Protein AF-A0A6N6PTI7-F1 (afdb_monomer_lite)

Radius of gyration: 15.22 Å; chains: 1; bounding box: 36×30×27 Å

Sequence (67 aa):
PEAFHDMLQTLETKWKQMGEEIYAGRAAIQPYKIKKETACDQCSYASICRIDNWTHQNYRTLKEDHA

Structure (mmCIF, N/CA/C/O backbone):
data_AF-A0A6N6PTI7-F1
#
_entry.id   AF-A0A6N6PTI7-F1
#
loop_
_atom_site.group_PDB
_atom_site.id
_atom_site.type_symbol
_atom_site.label_atom_id
_atom_site.label_alt_id
_atom_site.label_comp_id
_atom_site.label_asym_id
_atom_site.label_entity_id
_atom_site.label_seq_id
_atom_site.pdbx_PDB_ins_code
_atom_site.Cartn_x
_atom_site.Cartn_y
_atom_site.Cartn_z
_atom_site.occupancy
_atom_site.B_iso_or_equiv
_atom_site.auth_seq_id
_atom_site.auth_comp_id
_atom_site.auth_asym_id
_atom_site.auth_atom_id
_atom_site.pdbx_PDB_model_num
ATOM 1 N N . PRO A 1 1 ? -21.351 9.890 16.240 1.00 77.06 1 PRO A N 1
ATOM 2 C CA . PRO A 1 1 ? -21.471 10.999 15.258 1.00 77.06 1 PRO A CA 1
ATOM 3 C C . PRO A 1 1 ? -20.126 11.689 15.003 1.00 77.06 1 PRO A C 1
ATOM 5 O O . PRO A 1 1 ? -19.714 11.761 13.855 1.00 77.06 1 PRO A O 1
ATOM 8 N N . GLU A 1 2 ? -19.425 12.099 16.067 1.00 92.12 2 GLU A N 1
ATOM 9 C CA . GLU A 1 2 ? -18.100 12.746 16.009 1.00 92.12 2 GLU A CA 1
ATOM 10 C C . GLU A 1 2 ? -16.980 11.784 15.578 1.00 92.12 2 GLU A C 1
ATOM 12 O O . GLU A 1 2 ? -16.373 11.997 14.541 1.00 92.12 2 GLU A O 1
ATOM 17 N N . ALA A 1 3 ? -16.829 10.630 16.241 1.00 94.25 3 ALA A N 1
ATOM 18 C CA . ALA A 1 3 ? -15.797 9.642 15.884 1.00 94.25 3 ALA A CA 1
ATOM 19 C C . ALA A 1 3 ? -15.852 9.159 14.417 1.00 94.25 3 ALA A C 1
ATOM 21 O O . ALA A 1 3 ? -14.831 8.852 13.807 1.00 94.25 3 ALA A O 1
ATOM 22 N N . PHE A 1 4 ? -17.050 9.100 13.825 1.00 95.69 4 PHE A N 1
ATOM 23 C CA . PHE A 1 4 ? -17.199 8.767 12.407 1.00 95.69 4 PHE A CA 1
ATOM 24 C C . PHE A 1 4 ? -16.704 9.904 11.505 1.00 95.69 4 PHE A C 1
ATOM 26 O O . PHE A 1 4 ? -16.079 9.648 10.480 1.00 95.69 4 PHE A O 1
ATOM 33 N N . HIS A 1 5 ? -16.945 11.157 11.893 1.00 97.00 5 HIS A N 1
ATOM 34 C CA . HIS A 1 5 ? -16.426 12.320 11.182 1.00 97.00 5 HIS A CA 1
ATOM 35 C C . HIS A 1 5 ? -14.894 12.382 11.255 1.00 97.00 5 HIS A C 1
ATOM 37 O O . HIS A 1 5 ? -14.246 12.554 10.225 1.00 97.00 5 HIS A O 1
ATOM 43 N N . ASP A 1 6 ? -14.313 12.118 12.427 1.00 96.69 6 ASP A N 1
ATOM 44 C CA . ASP A 1 6 ? -12.857 12.067 12.612 1.00 96.69 6 ASP A CA 1
ATOM 45 C C . ASP A 1 6 ? -12.208 10.972 1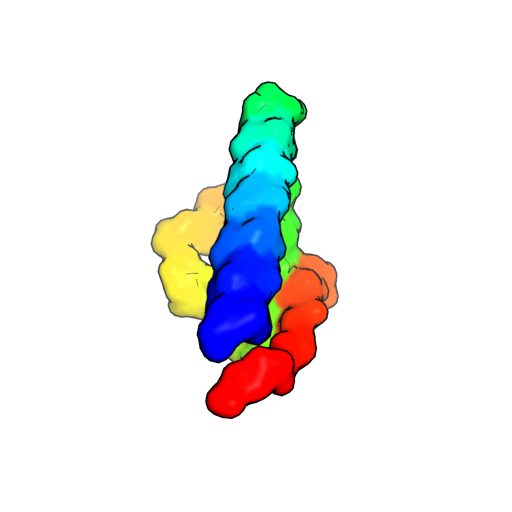1.756 1.00 96.69 6 ASP A C 1
ATOM 47 O O . ASP A 1 6 ? -11.146 11.168 11.151 1.00 96.69 6 ASP A O 1
ATOM 51 N N . MET A 1 7 ? -12.871 9.815 11.649 1.00 96.25 7 MET A N 1
ATOM 52 C CA . MET A 1 7 ? -12.452 8.743 10.749 1.00 96.25 7 MET A CA 1
ATOM 53 C C . MET A 1 7 ? -12.448 9.218 9.289 1.00 96.25 7 MET A C 1
ATOM 55 O O . MET A 1 7 ? -11.469 8.989 8.577 1.00 96.25 7 MET A O 1
ATOM 59 N N . LEU A 1 8 ? -13.502 9.908 8.839 1.00 97.62 8 LEU A N 1
ATOM 60 C CA . LEU A 1 8 ? -13.576 10.445 7.475 1.00 97.62 8 LEU A CA 1
ATOM 61 C C . LEU A 1 8 ? -12.469 11.471 7.201 1.00 97.62 8 LEU A C 1
ATOM 63 O O . LEU A 1 8 ? -11.815 11.396 6.161 1.00 97.62 8 LEU A O 1
ATOM 67 N N . GLN A 1 9 ? -12.197 12.374 8.143 1.00 97.44 9 GLN A N 1
ATOM 68 C CA . GLN A 1 9 ? -11.117 13.356 8.014 1.00 97.44 9 GLN A CA 1
ATOM 69 C C . GLN A 1 9 ? -9.732 12.685 7.963 1.00 97.44 9 GLN A C 1
ATOM 71 O O . GLN A 1 9 ? -8.846 13.087 7.197 1.00 97.44 9 GLN A O 1
ATOM 76 N N . THR A 1 10 ? -9.544 11.619 8.745 1.00 96.88 10 THR A N 1
ATOM 77 C CA . THR A 1 10 ? -8.320 10.808 8.717 1.00 96.88 10 THR A CA 1
ATOM 78 C C . THR A 1 10 ? -8.136 10.141 7.353 1.00 96.88 10 THR A C 1
ATOM 80 O O . THR A 1 10 ? -7.035 10.182 6.796 1.00 96.88 10 THR A O 1
ATOM 83 N N . LEU A 1 11 ? -9.202 9.572 6.780 1.00 97.62 11 LEU A N 1
ATOM 84 C CA . LEU A 1 11 ? -9.173 8.969 5.444 1.00 97.62 11 LEU A CA 1
ATOM 85 C C . LEU A 1 11 ? -8.823 9.996 4.365 1.00 97.62 11 LEU A C 1
ATOM 87 O O . LEU A 1 11 ? -7.945 9.732 3.544 1.00 97.62 11 LEU A O 1
ATOM 91 N N . GLU A 1 12 ? -9.435 11.182 4.404 1.00 98.12 12 GLU A N 1
ATOM 92 C CA . GLU A 1 12 ? -9.147 12.254 3.445 1.00 98.12 12 GLU A CA 1
ATOM 93 C C . GLU A 1 12 ? -7.664 12.653 3.474 1.00 98.12 12 GLU A C 1
ATOM 95 O O . GLU A 1 12 ? -7.013 12.764 2.431 1.00 98.12 12 GLU A O 1
ATOM 100 N N . THR A 1 13 ? -7.106 12.798 4.677 1.00 98.12 13 THR A N 1
ATOM 101 C CA . THR A 1 13 ? -5.685 13.115 4.872 1.00 98.12 13 THR A CA 1
ATOM 102 C C . THR A 1 13 ? -4.789 12.016 4.294 1.00 98.12 13 THR A C 1
ATOM 104 O O . THR A 1 13 ? -3.822 12.304 3.587 1.00 98.12 13 THR A O 1
ATOM 107 N N . LYS A 1 14 ? -5.120 10.740 4.542 1.00 97.81 14 LYS A N 1
ATOM 108 C CA . LYS A 1 14 ? -4.351 9.595 4.030 1.00 97.81 14 LYS A CA 1
ATOM 109 C C . LYS A 1 14 ? -4.393 9.490 2.510 1.00 97.81 14 LYS A C 1
ATOM 111 O O . LYS A 1 14 ? -3.369 9.181 1.904 1.00 97.81 14 LYS A O 1
ATOM 116 N N . TRP A 1 15 ? -5.535 9.765 1.889 1.00 98.00 15 TRP A N 1
ATOM 117 C CA . TRP A 1 15 ? -5.657 9.742 0.432 1.00 98.00 15 TRP A CA 1
ATOM 118 C C . TRP A 1 15 ? -4.860 10.854 -0.239 1.00 98.00 15 TRP A C 1
ATOM 120 O O . TRP A 1 15 ? -4.171 10.582 -1.221 1.00 98.00 15 TRP A O 1
ATOM 130 N N . LYS A 1 16 ? -4.890 12.074 0.313 1.00 98.38 16 LYS A N 1
ATOM 131 C CA . LYS A 1 16 ? -4.061 13.186 -0.178 1.00 98.38 16 LYS A CA 1
ATOM 132 C C . LYS A 1 16 ? -2.574 12.833 -0.117 1.00 98.38 16 LYS A C 1
ATOM 134 O O . LYS A 1 16 ? -1.900 12.901 -1.141 1.00 98.38 16 LYS A O 1
ATOM 139 N N . GLN A 1 17 ? -2.106 12.334 1.030 1.00 98.19 17 GLN A N 1
ATOM 140 C CA . GLN A 1 17 ? -0.717 11.897 1.199 1.00 98.19 17 GLN A CA 1
ATOM 141 C C . GLN A 1 17 ? -0.330 10.799 0.192 1.00 98.19 17 GLN A C 1
ATOM 143 O O . GLN A 1 17 ? 0.724 10.868 -0.434 1.00 98.19 17 GLN A O 1
ATOM 148 N N . MET A 1 18 ? -1.179 9.782 0.012 1.00 97.62 18 MET A N 1
ATOM 149 C CA . MET A 1 18 ? -0.923 8.706 -0.951 1.00 97.62 18 MET A CA 1
ATOM 150 C C . MET A 1 18 ? -0.819 9.246 -2.384 1.00 97.62 18 MET A C 1
ATOM 152 O O . MET A 1 18 ? 0.072 8.840 -3.127 1.00 97.62 18 MET A O 1
ATOM 156 N N . GLY A 1 19 ? -1.700 10.175 -2.766 1.00 98.12 19 GLY A N 1
ATOM 157 C CA . GLY A 1 19 ? -1.656 10.830 -4.072 1.00 98.12 19 GLY A CA 1
ATOM 158 C C . GLY A 1 19 ? -0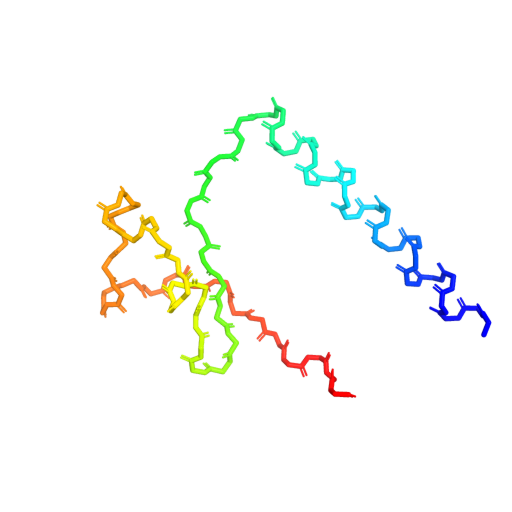.345 11.582 -4.294 1.00 98.12 19 GLY A C 1
ATOM 159 O O . GLY A 1 19 ? 0.312 11.375 -5.310 1.00 98.12 19 GLY A O 1
ATOM 160 N N . GLU A 1 20 ? 0.071 12.401 -3.328 1.00 98.50 20 GLU A N 1
ATOM 161 C CA . GLU A 1 20 ? 1.344 13.133 -3.374 1.00 98.50 20 GLU A CA 1
ATOM 162 C C . GLU A 1 20 ? 2.549 12.193 -3.528 1.00 98.50 20 GLU A C 1
ATOM 164 O O . GLU A 1 20 ? 3.429 12.445 -4.352 1.00 98.50 20 GLU A O 1
ATOM 169 N N . GLU A 1 21 ? 2.575 11.075 -2.795 1.00 98.44 21 GLU A N 1
ATOM 170 C CA . GLU A 1 21 ? 3.644 10.076 -2.900 1.00 98.44 21 GLU A CA 1
ATOM 171 C C . GLU A 1 21 ? 3.694 9.417 -4.290 1.00 98.44 21 GLU A C 1
ATOM 173 O O . GLU A 1 21 ? 4.785 9.216 -4.832 1.00 98.44 21 GLU A O 1
ATOM 178 N N . ILE A 1 22 ? 2.535 9.138 -4.897 1.00 98.06 22 ILE A N 1
ATOM 179 C CA . ILE A 1 22 ? 2.445 8.617 -6.270 1.00 98.06 22 ILE A CA 1
ATOM 180 C C . ILE A 1 22 ? 2.985 9.646 -7.271 1.00 98.06 22 ILE A C 1
ATOM 182 O O . ILE A 1 22 ? 3.821 9.297 -8.105 1.00 98.06 22 ILE A O 1
ATOM 186 N N . TYR A 1 23 ? 2.565 10.914 -7.176 1.00 98.12 23 TYR A N 1
ATOM 187 C CA . TYR A 1 23 ? 3.045 11.986 -8.062 1.00 98.12 23 TYR A CA 1
ATOM 188 C C . TYR A 1 23 ? 4.547 12.253 -7.912 1.00 98.12 23 TYR A C 1
ATOM 190 O O . TYR A 1 23 ? 5.209 12.608 -8.885 1.00 98.12 23 TYR A O 1
ATOM 198 N N . ALA A 1 24 ? 5.104 12.028 -6.721 1.00 98.50 24 ALA A N 1
ATOM 199 C CA . ALA A 1 24 ? 6.540 12.094 -6.471 1.00 98.50 24 ALA A CA 1
ATOM 200 C C . ALA A 1 24 ? 7.322 10.877 -7.012 1.00 98.50 24 ALA A C 1
ATOM 202 O O . ALA A 1 24 ? 8.544 10.823 -6.870 1.00 98.50 24 ALA A O 1
ATOM 203 N N . GLY A 1 25 ? 6.649 9.888 -7.613 1.00 97.88 25 GLY A N 1
ATOM 204 C CA . GLY A 1 25 ? 7.282 8.694 -8.176 1.00 97.88 25 GLY A CA 1
ATOM 205 C C . GLY A 1 25 ? 7.680 7.648 -7.133 1.00 97.88 25 GLY A C 1
ATOM 206 O O . GLY A 1 25 ? 8.560 6.822 -7.390 1.00 97.88 25 GLY A O 1
ATOM 207 N N . ARG A 1 26 ? 7.064 7.655 -5.943 1.00 97.31 26 ARG A N 1
ATOM 208 C CA . ARG A 1 26 ? 7.349 6.644 -4.920 1.00 97.31 26 ARG A CA 1
ATOM 209 C C . ARG A 1 26 ? 6.819 5.276 -5.361 1.00 97.31 26 ARG A C 1
ATOM 211 O O . ARG A 1 26 ? 5.626 5.012 -5.301 1.00 97.31 26 ARG A O 1
ATOM 218 N N . ALA A 1 27 ? 7.736 4.380 -5.717 1.00 92.88 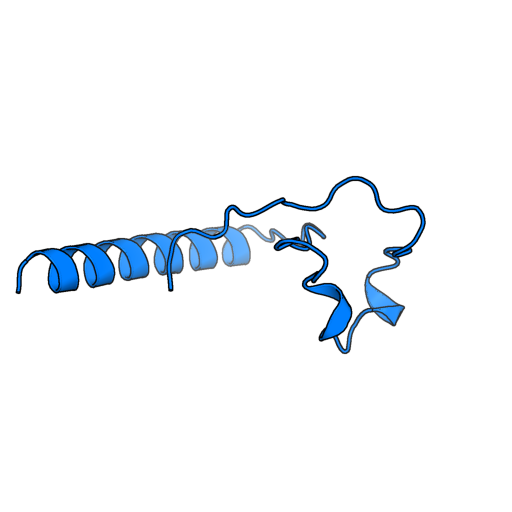27 ALA A N 1
ATOM 219 C CA . ALA A 1 27 ? 7.452 2.989 -6.089 1.00 92.88 27 ALA A CA 1
ATOM 220 C C . ALA A 1 27 ? 8.187 1.978 -5.183 1.00 92.88 27 ALA A C 1
ATOM 222 O O . ALA A 1 27 ? 8.607 0.908 -5.624 1.00 92.88 27 ALA A O 1
ATOM 223 N N . ALA A 1 28 ? 8.405 2.339 -3.914 1.00 91.62 28 ALA A N 1
ATOM 224 C CA . ALA A 1 28 ? 9.125 1.495 -2.968 1.00 91.62 28 ALA A CA 1
ATOM 225 C C . ALA A 1 28 ? 8.354 0.197 -2.683 1.00 91.62 28 ALA A C 1
ATOM 227 O O . ALA A 1 28 ? 7.159 0.202 -2.392 1.00 91.62 28 ALA A O 1
ATOM 228 N N . ILE A 1 29 ? 9.066 -0.925 -2.719 1.00 91.00 29 ILE A N 1
ATOM 229 C CA . ILE A 1 29 ? 8.507 -2.244 -2.447 1.00 91.00 29 ILE A CA 1
ATOM 230 C C . ILE A 1 29 ? 8.492 -2.462 -0.924 1.00 91.00 29 ILE A C 1
ATOM 232 O O . ILE A 1 29 ? 9.510 -2.809 -0.329 1.00 91.00 29 ILE A O 1
ATOM 236 N N . GLN A 1 30 ? 7.345 -2.197 -0.288 1.00 92.19 30 GLN A N 1
ATOM 237 C CA . GLN A 1 30 ? 7.181 -2.213 1.176 1.00 92.19 30 GLN A CA 1
ATOM 238 C C . GLN A 1 30 ? 5.895 -2.955 1.607 1.00 92.19 30 GLN A C 1
ATOM 240 O O . GLN A 1 30 ? 4.939 -2.319 2.069 1.00 92.19 30 GLN A O 1
ATOM 245 N N . PRO A 1 31 ? 5.827 -4.293 1.447 1.00 93.62 31 PRO A N 1
ATOM 246 C CA . PRO A 1 31 ? 4.646 -5.075 1.810 1.00 93.62 31 PRO A CA 1
ATOM 247 C C . PRO A 1 31 ? 4.363 -4.994 3.315 1.00 93.62 31 PRO A C 1
ATOM 249 O O . PRO A 1 31 ? 5.279 -4.971 4.143 1.00 93.62 31 PRO A O 1
ATOM 252 N N . TYR A 1 32 ? 3.081 -4.968 3.682 1.00 94.06 32 TYR A N 1
ATOM 253 C CA . TYR A 1 32 ? 2.690 -5.053 5.086 1.00 94.06 32 TYR A CA 1
ATOM 254 C C . TYR A 1 32 ? 2.657 -6.504 5.571 1.00 94.06 32 TYR A C 1
ATOM 256 O O . TYR A 1 32 ? 2.519 -7.438 4.777 1.00 94.06 32 TYR A O 1
ATOM 264 N N . LYS A 1 33 ? 2.728 -6.667 6.894 1.00 92.94 33 LYS A N 1
ATOM 265 C CA . LYS A 1 33 ? 2.452 -7.924 7.591 1.00 92.94 33 LYS A CA 1
ATOM 266 C C . LYS A 1 33 ? 1.508 -7.673 8.763 1.00 92.94 33 LYS A C 1
ATOM 268 O O . LYS A 1 33 ? 1.778 -6.797 9.583 1.00 92.94 33 LYS A O 1
ATOM 273 N N . ILE A 1 34 ? 0.429 -8.446 8.836 1.00 93.50 34 ILE A N 1
ATOM 274 C CA . ILE A 1 34 ? -0.522 -8.476 9.952 1.00 93.50 34 ILE A CA 1
ATOM 275 C C . ILE A 1 34 ? -0.519 -9.907 10.482 1.00 93.50 34 ILE A C 1
ATOM 277 O O . ILE A 1 34 ? -0.851 -10.843 9.759 1.00 93.50 34 ILE A O 1
ATOM 281 N N . LYS A 1 35 ? -0.112 -10.107 11.741 1.00 90.19 35 LYS A N 1
ATOM 282 C CA . LYS A 1 35 ? 0.095 -11.452 12.312 1.00 90.19 35 LYS A CA 1
ATOM 283 C C . LYS A 1 35 ? 0.994 -12.317 11.406 1.00 90.19 35 LYS A C 1
ATOM 285 O O . LYS A 1 35 ? 2.198 -12.076 11.316 1.00 90.19 35 LYS A O 1
ATOM 290 N N . LYS A 1 36 ? 0.424 -13.347 10.771 1.00 89.12 36 LYS A N 1
ATOM 291 C CA . LYS A 1 36 ? 1.105 -14.261 9.842 1.00 89.12 36 LYS A CA 1
ATOM 292 C C . LYS A 1 36 ? 0.818 -13.939 8.375 1.00 89.12 36 LYS A C 1
ATOM 294 O O . LYS A 1 36 ? 1.526 -14.463 7.527 1.00 89.12 36 LYS A O 1
ATOM 299 N N . GLU A 1 37 ? -0.164 -13.086 8.106 1.00 91.62 37 GLU A N 1
ATOM 300 C CA . GLU A 1 37 ? -0.586 -12.709 6.762 1.00 91.62 37 GLU A CA 1
ATOM 301 C C . GLU A 1 37 ? 0.255 -11.544 6.253 1.00 91.62 37 GLU A C 1
ATOM 303 O O . GLU A 1 37 ? 0.593 -10.610 6.991 1.00 91.62 37 GLU A O 1
ATOM 308 N N . THR A 1 38 ? 0.598 -11.594 4.976 1.00 92.94 38 THR A N 1
ATOM 309 C CA . THR A 1 38 ? 1.350 -10.549 4.291 1.00 92.94 38 THR A CA 1
ATOM 310 C C . THR A 1 38 ? 0.569 -10.037 3.092 1.00 92.94 38 THR A C 1
ATOM 312 O O . THR A 1 38 ? -0.223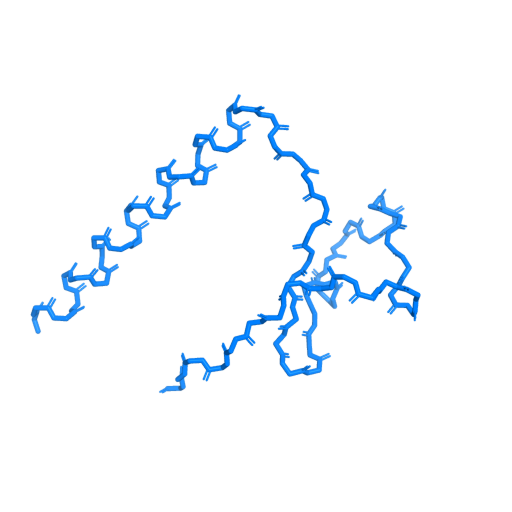 -10.760 2.492 1.00 92.94 38 THR A O 1
ATOM 315 N N . ALA A 1 39 ? 0.841 -8.799 2.676 1.00 93.00 39 ALA A N 1
ATOM 316 C CA . ALA A 1 39 ? 0.300 -8.277 1.418 1.00 93.00 39 ALA A CA 1
ATOM 317 C C . ALA A 1 39 ? 0.651 -9.171 0.208 1.00 93.00 39 ALA A C 1
ATOM 319 O O . ALA A 1 39 ? -0.062 -9.175 -0.795 1.00 93.00 39 ALA A O 1
ATOM 320 N N . CYS A 1 40 ? 1.755 -9.922 0.296 1.00 92.06 40 CYS A N 1
ATOM 321 C CA . CYS A 1 40 ? 2.226 -10.812 -0.757 1.00 92.06 40 CYS A CA 1
ATOM 322 C C . CYS A 1 40 ? 1.285 -12.002 -0.990 1.00 92.06 40 CYS A C 1
ATOM 324 O O . CYS A 1 40 ? 1.198 -12.463 -2.125 1.00 92.06 40 CYS A O 1
ATOM 326 N N . ASP A 1 41 ? 0.549 -12.452 0.034 1.00 92.19 41 ASP A N 1
ATOM 327 C CA . ASP A 1 41 ? -0.315 -13.642 -0.036 1.00 92.19 41 ASP A CA 1
ATOM 328 C C . ASP A 1 41 ? -1.456 -13.483 -1.060 1.00 92.19 41 ASP A C 1
ATOM 330 O O . ASP A 1 41 ? -1.980 -14.471 -1.566 1.00 92.19 41 ASP A O 1
ATOM 334 N N . GLN A 1 42 ? -1.821 -12.237 -1.388 1.00 93.06 42 GLN A N 1
ATOM 335 C CA . GLN A 1 42 ? -2.889 -11.883 -2.332 1.00 93.06 42 GLN A CA 1
ATOM 336 C C . GLN A 1 42 ? -2.378 -11.084 -3.550 1.00 93.06 42 GLN A C 1
ATOM 338 O O . GLN A 1 42 ? -3.167 -10.540 -4.322 1.00 93.06 42 GLN A O 1
ATOM 343 N N . CYS A 1 43 ? -1.058 -10.966 -3.739 1.00 92.88 43 CYS A N 1
ATOM 344 C CA . CYS A 1 43 ? -0.480 -10.113 -4.778 1.00 92.88 43 CYS A CA 1
ATOM 345 C C . CYS A 1 43 ? -0.227 -10.878 -6.087 1.00 92.88 43 CYS A C 1
ATOM 347 O O . CYS A 1 43 ? 0.672 -11.712 -6.174 1.00 92.88 43 CYS A O 1
ATOM 349 N N . SER A 1 44 ? -0.932 -10.512 -7.162 1.00 95.06 44 SER A N 1
ATOM 350 C CA . SER A 1 44 ? -0.719 -11.084 -8.506 1.00 95.06 44 SER A CA 1
ATOM 351 C C . SER A 1 44 ? 0.620 -10.701 -9.155 1.00 95.06 44 SER A C 1
ATOM 353 O O . SER A 1 44 ? 0.987 -11.262 -10.183 1.00 95.06 44 SER A O 1
ATOM 355 N N . TYR A 1 45 ? 1.361 -9.758 -8.567 1.00 93.12 45 TYR A N 1
ATOM 356 C CA . TYR A 1 45 ? 2.615 -9.220 -9.108 1.00 93.12 45 TYR A CA 1
ATOM 357 C C . TYR A 1 45 ? 3.867 -9.741 -8.384 1.00 93.12 45 TYR A C 1
ATOM 359 O O . TYR A 1 45 ? 4.952 -9.173 -8.535 1.00 93.12 45 TYR A O 1
ATOM 367 N N . ALA A 1 46 ? 3.745 -10.824 -7.607 1.00 89.75 46 ALA A N 1
ATOM 368 C CA . ALA A 1 46 ? 4.859 -11.409 -6.856 1.00 89.75 46 ALA A CA 1
ATOM 369 C C . ALA A 1 46 ? 6.075 -11.735 -7.749 1.00 89.75 46 ALA A C 1
ATOM 371 O O . ALA A 1 46 ? 7.211 -11.446 -7.374 1.00 89.75 46 ALA A O 1
ATOM 372 N N . SER A 1 47 ? 5.844 -12.225 -8.973 1.00 90.25 47 SER A N 1
ATOM 373 C CA . SER A 1 47 ? 6.899 -12.530 -9.954 1.00 90.25 47 SER A CA 1
ATOM 374 C C . SER A 1 47 ? 7.640 -11.298 -10.493 1.00 90.25 47 SER A C 1
ATOM 376 O O . SER A 1 47 ? 8.737 -11.432 -11.031 1.00 90.25 47 SER A O 1
ATOM 378 N N . ILE A 1 48 ? 7.068 -10.098 -10.349 1.00 92.94 48 ILE A N 1
ATOM 379 C CA . ILE A 1 48 ? 7.633 -8.848 -10.875 1.00 92.94 48 ILE A CA 1
ATOM 380 C C . ILE A 1 48 ? 8.487 -8.151 -9.817 1.00 92.94 48 ILE A C 1
ATOM 382 O O . ILE A 1 48 ? 9.580 -7.674 -10.118 1.00 92.94 48 ILE A O 1
ATOM 386 N N . CYS A 1 49 ? 8.004 -8.098 -8.572 1.00 90.81 49 CYS A N 1
ATOM 387 C CA . CYS A 1 49 ? 8.631 -7.305 -7.510 1.00 90.81 49 CYS A CA 1
ATOM 388 C C . CYS A 1 49 ? 9.978 -7.864 -7.013 1.00 90.81 49 CYS A C 1
ATOM 390 O O . CYS A 1 49 ? 10.737 -7.140 -6.376 1.00 90.81 49 CYS A O 1
ATOM 392 N N . ARG A 1 50 ? 10.291 -9.135 -7.310 1.00 86.62 50 ARG A N 1
ATOM 393 C CA . ARG A 1 50 ? 11.512 -9.848 -6.875 1.00 86.62 50 ARG A CA 1
ATOM 394 C C . ARG A 1 50 ? 11.711 -9.928 -5.355 1.00 86.62 50 ARG A C 1
ATOM 396 O O . ARG A 1 50 ? 12.822 -10.195 -4.903 1.00 86.62 50 ARG A O 1
ATOM 403 N N . ILE A 1 51 ? 10.656 -9.726 -4.564 1.00 89.12 51 ILE A N 1
ATOM 404 C CA . ILE A 1 51 ? 10.669 -10.107 -3.151 1.00 89.12 51 ILE A CA 1
ATOM 405 C C . ILE A 1 51 ? 10.666 -11.629 -3.074 1.00 89.12 51 ILE A C 1
ATOM 407 O O . ILE A 1 51 ? 9.766 -12.278 -3.602 1.00 89.12 51 ILE A O 1
ATOM 411 N N . ASP A 1 52 ? 11.634 -12.182 -2.357 1.00 86.62 52 ASP A N 1
ATOM 412 C CA . ASP A 1 52 ? 11.594 -13.570 -1.923 1.00 86.62 52 ASP A CA 1
ATOM 413 C C . ASP A 1 52 ? 10.983 -13.645 -0.516 1.00 86.62 52 ASP A C 1
ATOM 415 O O . ASP A 1 52 ? 11.519 -13.094 0.444 1.00 86.62 52 ASP A O 1
ATOM 419 N N . ASN A 1 53 ? 9.829 -14.303 -0.389 1.00 80.00 53 ASN A N 1
ATOM 420 C CA . ASN A 1 53 ? 9.034 -14.300 0.845 1.00 80.00 53 ASN A CA 1
ATOM 421 C C . ASN A 1 53 ? 9.715 -15.044 2.014 1.00 80.00 53 ASN A C 1
ATOM 423 O O . ASN A 1 53 ? 9.291 -14.904 3.158 1.00 80.00 53 ASN A O 1
ATOM 427 N N . TRP A 1 54 ? 10.745 -15.855 1.747 1.00 80.88 54 TRP A N 1
ATOM 428 C CA . TRP A 1 54 ? 11.491 -16.588 2.775 1.00 80.88 54 TRP A CA 1
ATOM 429 C C . TRP A 1 54 ? 12.655 -15.780 3.343 1.00 80.88 54 TRP A C 1
ATOM 431 O O . TRP A 1 54 ? 12.997 -15.928 4.515 1.00 80.88 54 TRP A O 1
ATOM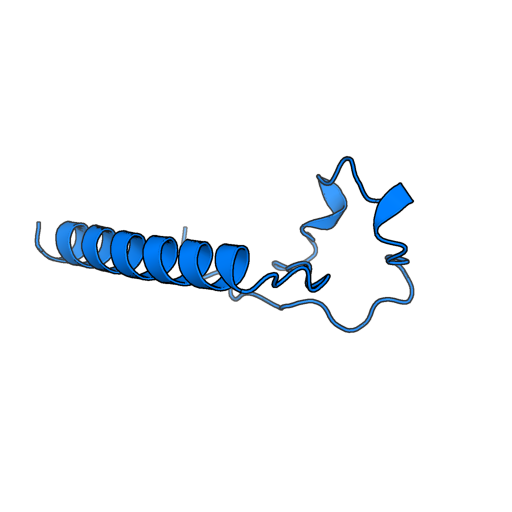 441 N N . THR A 1 55 ? 13.254 -14.918 2.527 1.00 86.06 55 THR A N 1
ATOM 442 C CA . THR A 1 55 ? 14.428 -14.114 2.891 1.00 86.06 55 THR A CA 1
ATOM 443 C C . THR A 1 55 ? 14.100 -12.647 3.148 1.00 86.06 55 THR A C 1
ATOM 445 O O . THR A 1 55 ? 14.911 -11.931 3.736 1.00 86.06 55 THR A O 1
ATOM 448 N N . HIS A 1 56 ? 12.913 -12.177 2.762 1.00 85.19 56 HIS A N 1
ATOM 449 C CA . HIS A 1 56 ? 12.496 -10.806 3.014 1.00 85.19 56 HIS A CA 1
ATOM 450 C C . HIS A 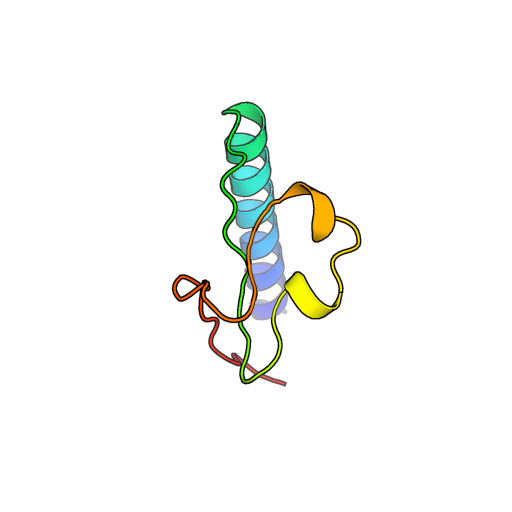1 56 ? 12.212 -10.582 4.501 1.00 85.19 56 HIS A C 1
ATOM 452 O O . HIS A 1 56 ? 11.217 -11.041 5.047 1.00 85.19 56 HIS A O 1
ATOM 458 N N . GLN A 1 57 ? 13.096 -9.850 5.173 1.00 80.12 57 GLN A N 1
ATOM 459 C CA . GLN A 1 57 ? 12.960 -9.557 6.604 1.00 80.12 57 GLN A CA 1
ATOM 460 C C . GLN A 1 57 ? 12.197 -8.249 6.875 1.00 80.12 57 GLN A C 1
ATOM 462 O O . GLN A 1 57 ? 11.680 -8.047 7.971 1.00 80.12 57 GLN A O 1
ATOM 467 N N . ASN A 1 58 ? 12.077 -7.374 5.872 1.00 85.94 58 ASN A N 1
ATOM 468 C CA . ASN A 1 58 ? 11.678 -5.975 6.048 1.00 85.94 58 ASN A CA 1
ATOM 469 C C . ASN A 1 58 ? 10.198 -5.709 5.729 1.00 85.94 58 ASN A C 1
ATOM 471 O O . ASN A 1 58 ? 9.871 -4.796 4.971 1.00 85.94 58 ASN A O 1
ATOM 475 N N . TYR A 1 59 ? 9.290 -6.472 6.340 1.00 91.81 59 TYR A N 1
ATOM 476 C CA . TYR A 1 59 ? 7.857 -6.176 6.257 1.00 91.81 59 TYR A CA 1
ATOM 477 C C . TYR A 1 59 ? 7.472 -4.983 7.133 1.00 91.81 59 TYR A C 1
ATOM 479 O O . TYR A 1 59 ? 7.906 -4.860 8.284 1.00 91.81 59 TYR A O 1
ATOM 487 N N . ARG A 1 60 ? 6.542 -4.157 6.643 1.00 93.56 60 ARG A N 1
ATOM 488 C CA . ARG A 1 60 ? 5.879 -3.143 7.469 1.00 93.56 60 ARG A CA 1
ATOM 489 C C . ARG A 1 60 ? 4.863 -3.827 8.385 1.00 93.56 60 ARG A C 1
ATOM 491 O O . ARG A 1 60 ? 3.735 -4.103 7.981 1.00 93.56 60 ARG A O 1
ATOM 498 N N . THR A 1 61 ? 5.277 -4.131 9.610 1.00 93.00 61 THR A N 1
ATOM 499 C CA . THR A 1 61 ? 4.414 -4.793 10.597 1.00 93.00 61 THR A CA 1
ATOM 500 C C . THR A 1 61 ? 3.326 -3.832 11.065 1.00 93.00 61 THR A C 1
ATOM 502 O O . THR A 1 61 ? 3.630 -2.757 11.584 1.00 93.00 61 THR A O 1
ATOM 505 N N . LEU A 1 62 ? 2.066 -4.215 10.875 1.00 92.62 62 LEU A N 1
ATOM 506 C CA . LEU A 1 62 ? 0.911 -3.463 11.354 1.00 92.62 62 LEU A CA 1
ATOM 507 C C . LEU A 1 62 ? 0.364 -4.120 12.612 1.00 92.62 62 LEU A C 1
ATOM 509 O O . LEU A 1 62 ? 0.335 -5.348 12.728 1.00 92.62 62 LEU A O 1
ATOM 513 N N . LYS A 1 63 ? -0.047 -3.281 13.562 1.00 89.62 63 LYS A N 1
ATOM 514 C CA . LYS A 1 63 ? -0.787 -3.741 14.729 1.00 89.62 63 LYS A CA 1
ATOM 515 C C . LYS A 1 63 ? -2.203 -4.090 14.305 1.00 89.62 63 LYS A C 1
ATOM 517 O O . LYS A 1 63 ? -2.755 -3.505 13.376 1.00 89.62 63 LYS A O 1
ATOM 522 N N . GLU A 1 64 ? -2.759 -5.068 14.992 1.00 76.31 64 GLU A N 1
ATOM 523 C CA . GLU A 1 64 ? -4.154 -5.432 14.848 1.00 76.31 64 GLU A CA 1
ATOM 524 C C . GLU A 1 64 ? -4.982 -4.456 15.684 1.00 76.31 64 GLU A C 1
ATOM 526 O O . GLU A 1 64 ? -5.347 -4.740 16.823 1.00 76.31 64 GLU A O 1
ATOM 531 N N . ASP A 1 65 ? -5.195 -3.260 15.145 1.00 61.84 65 ASP A N 1
ATOM 532 C CA . ASP A 1 65 ? -6.042 -2.265 15.790 1.00 61.84 65 ASP A CA 1
ATOM 533 C C . ASP A 1 65 ? -7.505 -2.561 15.407 1.00 61.84 65 ASP A C 1
ATOM 535 O O . ASP A 1 65 ? -8.031 -2.028 14.438 1.00 61.84 65 ASP A O 1
ATOM 539 N N . HIS A 1 66 ? -8.114 -3.443 16.211 1.00 49.97 66 HIS A N 1
ATOM 540 C CA . HIS A 1 66 ? -9.555 -3.664 16.427 1.00 49.97 66 HIS A CA 1
ATOM 541 C C . HIS A 1 66 ? -10.405 -4.339 15.325 1.00 49.97 66 HIS A C 1
ATOM 543 O O . HIS A 1 66 ? -10.518 -3.877 14.192 1.00 49.97 66 HIS A O 1
ATOM 549 N N . ALA A 1 67 ? -11.058 -5.434 15.748 1.00 36.41 67 ALA A N 1
ATOM 550 C CA . ALA A 1 67 ? -12.378 -5.868 15.286 1.00 36.41 67 ALA A CA 1
ATOM 551 C C . ALA A 1 67 ? -13.471 -4.904 15.775 1.00 36.41 67 ALA A C 1
ATOM 553 O O . ALA A 1 67 ? -13.252 -4.277 16.840 1.00 36.41 67 ALA A O 1
#

Secondary structure (DSSP, 8-state):
-HHHHHHHHHHHHHHHHHHHHHHTT------EEETTEEGGGG-TTHHHH---TTT----EEPP----

pLDDT: mean 90.69, std 10.6, range [36.41, 98.5]

Foldseek 3Di:
DVVVVVVVVVVVVVVVVVVVCVVVVDPDDAWADEPHDIPCVPDPCCVPVPDDPVPDPRHRYDYPPDD